Protein AF-A0A368T320-F1 (afdb_monomer_lite)

Radius of gyration: 14.28 Å; chains: 1; bounding box: 31×33×37 Å

pLDDT: mean 86.56, std 10.17, range [57.88, 97.94]

Foldseek 3Di:
DALLVVLLVVLLVVLVVCLVCVVVVCVVPVDPDDPVNVVVQLVVQLVVLVVSVVRCVVVVFWAPPDHSSLSSVLSVVLSVVSNPDPDDDSVVSSVSSVVSSVNTTDD

Sequence (107 aa):
MPAIAALRAFFTATMSQLTGNKAMVDLLAAGPPTNADLERCLSHLVRIGQEAVDRSRADRTLAPEVTAHDIAYQLLGLIRIAQLVPDGDPDAVGHQVDLALRGLAAR

Secondary structure (DSSP, 8-state):
--HHHHHHHHHHHHHHHHHHTHHHHHHHT-SPPPHHHHHHHHHHHHHHHHHHHHHHHHH--B-TT--HHHHHHHHHHHHHHHHHS-S--HHHHHHHHHHHHHTTB--

Organism: NCBI:txid1931232

Structure (mmCIF, N/CA/C/O backbone):
data_AF-A0A368T320-F1
#
_entry.id   AF-A0A368T320-F1
#
loop_
_atom_site.group_PDB
_atom_site.id
_atom_site.type_symbol
_atom_site.label_atom_id
_atom_site.label_alt_id
_atom_site.label_comp_id
_atom_site.label_asym_id
_atom_site.label_entity_id
_atom_site.label_seq_id
_atom_site.pdbx_PDB_ins_code
_atom_site.Cartn_x
_atom_site.Cartn_y
_atom_site.Cartn_z
_atom_site.occupancy
_atom_site.B_iso_or_equiv
_atom_site.auth_seq_id
_atom_site.auth_comp_id
_atom_site.auth_asym_id
_atom_site.auth_atom_id
_atom_site.pdbx_PDB_model_num
ATOM 1 N N . MET A 1 1 ? -16.191 -4.972 3.853 1.00 83.19 1 MET A N 1
ATOM 2 C CA . MET A 1 1 ? -14.880 -5.640 3.687 1.00 83.19 1 MET A CA 1
ATOM 3 C C . MET A 1 1 ? -13.929 -5.079 4.735 1.00 83.19 1 MET A C 1
ATOM 5 O O . MET A 1 1 ? -13.858 -3.857 4.789 1.00 83.19 1 MET A O 1
ATOM 9 N N . PRO A 1 2 ? -13.253 -5.912 5.549 1.00 93.19 2 PRO A N 1
ATOM 10 C CA . PRO A 1 2 ? -12.293 -5.440 6.552 1.00 93.19 2 PRO A CA 1
ATOM 11 C C . PRO A 1 2 ? -11.108 -4.669 5.952 1.00 93.19 2 PRO A C 1
ATOM 13 O O . PRO A 1 2 ? -10.754 -4.911 4.794 1.00 93.19 2 PRO A O 1
ATOM 16 N N . ALA A 1 3 ? -10.474 -3.780 6.718 1.00 94.25 3 ALA A N 1
ATOM 17 C CA . ALA A 1 3 ? -9.340 -2.965 6.282 1.00 94.25 3 ALA A CA 1
ATOM 18 C C . ALA A 1 3 ? -8.180 -3.825 5.770 1.00 94.25 3 ALA A C 1
ATOM 20 O O . ALA A 1 3 ? -7.733 -3.629 4.639 1.00 94.25 3 ALA A O 1
ATOM 21 N N . ILE A 1 4 ? -7.774 -4.849 6.527 1.00 95.06 4 ILE A N 1
ATOM 22 C CA . ILE A 1 4 ? -6.687 -5.747 6.109 1.00 95.06 4 ILE A CA 1
ATOM 23 C C . ILE A 1 4 ? -7.020 -6.528 4.824 1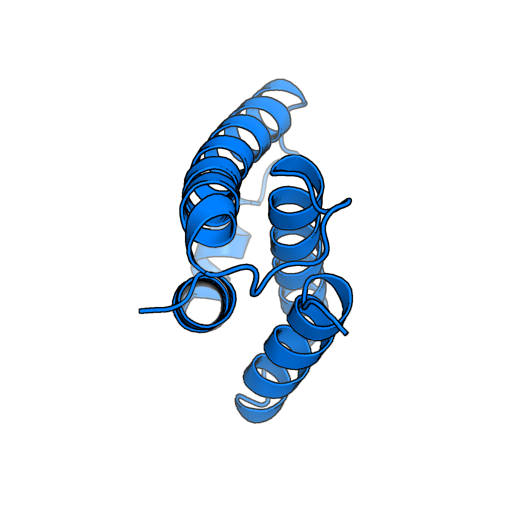.00 95.06 4 ILE A C 1
ATOM 25 O O . ILE A 1 4 ? -6.164 -6.722 3.964 1.00 95.06 4 ILE A O 1
ATOM 29 N N . ALA A 1 5 ? -8.282 -6.930 4.641 1.00 94.50 5 ALA A N 1
ATOM 30 C CA . ALA A 1 5 ? -8.726 -7.631 3.435 1.00 94.50 5 ALA A CA 1
ATOM 31 C C . ALA A 1 5 ? -8.748 -6.699 2.213 1.00 94.50 5 ALA A C 1
ATOM 33 O O . ALA A 1 5 ? -8.382 -7.107 1.112 1.00 94.50 5 ALA A O 1
ATOM 34 N N . ALA A 1 6 ? -9.133 -5.437 2.417 1.00 94.38 6 ALA A N 1
ATOM 35 C CA . ALA A 1 6 ? -9.091 -4.414 1.383 1.00 94.38 6 ALA A CA 1
ATOM 36 C C . ALA A 1 6 ? -7.656 -4.112 0.940 1.00 94.38 6 ALA A C 1
ATOM 38 O O . ALA A 1 6 ? -7.398 -4.035 -0.260 1.00 94.38 6 ALA A O 1
ATOM 39 N N . LEU A 1 7 ? -6.725 -3.999 1.895 1.00 95.56 7 LEU A N 1
ATOM 40 C CA . LEU A 1 7 ? -5.301 -3.840 1.602 1.00 95.56 7 LEU A CA 1
ATOM 41 C C . LEU A 1 7 ? -4.753 -5.042 0.836 1.00 95.56 7 LEU A C 1
ATOM 43 O O . LEU A 1 7 ? -4.055 -4.846 -0.152 1.00 95.56 7 LEU A O 1
ATOM 47 N N . ARG A 1 8 ? -5.131 -6.274 1.208 1.00 95.31 8 ARG A N 1
ATOM 48 C CA . ARG A 1 8 ? -4.758 -7.475 0.444 1.00 95.31 8 ARG A CA 1
ATOM 49 C C . ARG A 1 8 ? -5.213 -7.405 -1.003 1.00 95.31 8 ARG A C 1
ATOM 51 O O . ARG A 1 8 ? -4.398 -7.621 -1.897 1.00 95.31 8 ARG A O 1
ATOM 58 N N . ALA A 1 9 ? -6.483 -7.088 -1.237 1.00 94.56 9 ALA A N 1
ATOM 59 C CA . ALA A 1 9 ? -7.014 -6.966 -2.590 1.00 94.56 9 ALA A CA 1
ATOM 60 C C . ALA A 1 9 ? -6.282 -5.871 -3.384 1.00 94.56 9 ALA A C 1
ATOM 62 O O . ALA A 1 9 ? -5.868 -6.104 -4.518 1.00 94.56 9 ALA A O 1
ATOM 63 N N . PHE A 1 10 ? -6.065 -4.706 -2.767 1.00 94.38 10 PHE A N 1
ATOM 64 C CA . PHE A 1 10 ? -5.385 -3.578 -3.396 1.00 94.38 10 PHE A CA 1
ATOM 65 C C . PHE A 1 10 ? -3.916 -3.876 -3.725 1.00 94.38 10 PHE A C 1
ATOM 67 O O . PHE A 1 10 ? -3.487 -3.643 -4.856 1.00 94.38 10 PHE A O 1
ATOM 74 N N . PHE A 1 11 ? -3.152 -4.427 -2.777 1.00 94.31 11 PHE A N 1
ATOM 75 C CA . PHE A 1 11 ? -1.743 -4.770 -2.981 1.00 94.31 11 PHE A CA 1
ATOM 76 C C . PHE A 1 11 ? -1.614 -5.846 -4.054 1.00 94.31 11 PHE A C 1
ATOM 78 O O . PHE A 1 11 ? -0.843 -5.671 -4.988 1.00 94.31 11 PHE A O 1
ATOM 85 N N . THR A 1 12 ? -2.428 -6.903 -3.988 1.00 92.38 12 THR A N 1
ATOM 86 C CA . THR A 1 12 ? -2.416 -7.974 -4.996 1.00 92.38 12 THR A CA 1
ATOM 87 C C . THR A 1 12 ? -2.683 -7.416 -6.392 1.00 92.38 12 THR A C 1
ATOM 89 O O . THR A 1 12 ? -1.884 -7.634 -7.296 1.00 92.38 12 THR A O 1
ATOM 92 N N . ALA A 1 13 ? -3.751 -6.628 -6.563 1.00 91.62 13 ALA A N 1
ATOM 93 C CA . ALA A 1 13 ? -4.092 -6.040 -7.856 1.00 91.62 13 ALA A CA 1
ATOM 94 C C . ALA A 1 13 ? -2.995 -5.100 -8.382 1.00 91.62 13 ALA A C 1
ATOM 96 O O . ALA A 1 13 ? -2.655 -5.154 -9.564 1.00 91.62 13 ALA A O 1
ATOM 97 N N . THR A 1 14 ? -2.419 -4.272 -7.506 1.00 90.69 14 THR A N 1
ATOM 98 C CA . THR A 1 14 ? -1.319 -3.361 -7.856 1.00 90.69 14 THR A CA 1
ATOM 99 C C . THR A 1 14 ? -0.096 -4.145 -8.323 1.00 90.69 14 THR A C 1
ATOM 101 O O . THR A 1 14 ? 0.450 -3.860 -9.387 1.00 90.69 14 THR A O 1
ATOM 104 N N . MET A 1 15 ? 0.302 -5.177 -7.575 1.00 88.56 15 MET A N 1
ATOM 105 C CA . MET A 1 15 ? 1.461 -5.993 -7.921 1.00 88.56 15 MET A CA 1
ATOM 106 C C . MET A 1 15 ? 1.242 -6.773 -9.218 1.00 88.56 15 MET A C 1
ATOM 108 O O . MET A 1 15 ? 2.123 -6.753 -10.069 1.00 88.56 15 MET A O 1
ATOM 112 N N . SER A 1 16 ? 0.068 -7.381 -9.422 1.00 87.06 16 SER A N 1
ATOM 113 C CA . SER A 1 16 ? -0.265 -8.075 -10.675 1.00 87.06 16 SER A CA 1
ATOM 114 C C . SER A 1 16 ? -0.216 -7.149 -11.893 1.00 87.06 16 SER A C 1
ATOM 116 O O . SER A 1 16 ? 0.253 -7.555 -12.955 1.00 87.06 16 SER A O 1
ATOM 118 N N . GLN A 1 17 ? -0.677 -5.900 -11.760 1.00 85.75 17 GLN A N 1
ATOM 119 C CA . GLN A 1 17 ? -0.592 -4.925 -12.849 1.00 85.75 17 GLN A CA 1
ATOM 120 C C . GLN A 1 17 ? 0.852 -4.508 -13.128 1.00 85.75 17 GLN A C 1
ATOM 122 O O . GLN A 1 17 ? 1.235 -4.405 -14.292 1.00 85.75 17 GLN A O 1
ATOM 127 N N . LEU A 1 18 ? 1.657 -4.280 -12.089 1.00 83.56 18 LEU A N 1
ATOM 128 C CA . LEU A 1 18 ? 3.049 -3.863 -12.247 1.00 83.56 18 LEU A CA 1
ATOM 129 C C . LEU A 1 18 ? 3.921 -4.968 -12.843 1.00 83.56 18 LEU A C 1
ATOM 131 O O . LEU A 1 18 ? 4.704 -4.687 -13.744 1.00 83.56 18 LEU A O 1
ATOM 135 N N . THR A 1 19 ? 3.768 -6.218 -12.397 1.00 81.56 19 THR A N 1
ATOM 136 C CA . THR A 1 19 ? 4.514 -7.352 -12.961 1.00 81.56 19 THR A CA 1
ATOM 137 C C . THR A 1 19 ? 4.074 -7.654 -14.390 1.00 81.56 19 THR A C 1
ATOM 139 O O . THR A 1 19 ? 4.923 -7.824 -15.261 1.00 81.56 19 THR A O 1
ATOM 142 N N . GLY A 1 20 ? 2.766 -7.618 -14.673 1.00 82.12 20 GLY A N 1
ATOM 143 C CA . GLY A 1 20 ? 2.235 -7.801 -16.028 1.00 82.12 20 GLY A CA 1
ATOM 144 C C . GLY A 1 20 ? 2.648 -6.707 -17.020 1.00 82.12 20 GLY A C 1
ATOM 145 O O . GLY A 1 20 ? 2.638 -6.940 -18.224 1.00 82.12 20 GLY A O 1
ATOM 146 N N . ASN A 1 21 ? 3.044 -5.528 -16.528 1.00 81.56 21 ASN A N 1
ATOM 147 C CA . ASN A 1 21 ? 3.467 -4.383 -17.338 1.00 81.56 21 ASN A CA 1
ATOM 148 C C . ASN A 1 21 ? 4.923 -3.964 -17.074 1.00 81.56 21 ASN A C 1
ATOM 150 O O . ASN A 1 21 ? 5.287 -2.821 -17.357 1.00 81.56 21 ASN A O 1
ATOM 154 N N . LYS A 1 22 ? 5.762 -4.867 -16.548 1.00 77.62 22 LYS A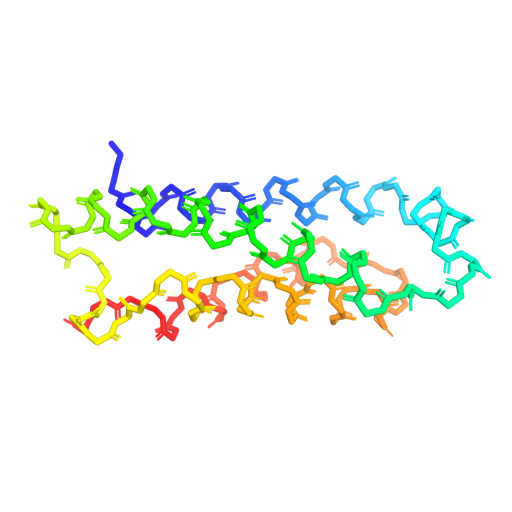 N 1
ATOM 155 C CA . LYS A 1 22 ? 7.127 -4.559 -16.084 1.00 77.62 22 LYS A CA 1
ATOM 156 C C . LYS A 1 22 ? 7.946 -3.789 -17.123 1.00 77.62 22 LYS A C 1
ATOM 158 O O . LYS A 1 22 ? 8.454 -2.720 -16.816 1.00 77.62 22 LYS A O 1
ATOM 163 N N . ALA A 1 23 ? 7.964 -4.253 -18.374 1.00 76.00 23 ALA A N 1
ATOM 164 C CA . ALA A 1 23 ? 8.695 -3.595 -19.460 1.00 76.00 23 ALA A CA 1
ATOM 165 C C . ALA A 1 23 ? 8.241 -2.143 -19.721 1.00 76.00 23 ALA A C 1
ATOM 167 O O . ALA A 1 23 ? 9.060 -1.271 -20.005 1.00 76.00 23 ALA A O 1
ATOM 168 N N . MET A 1 24 ? 6.939 -1.861 -19.605 1.00 76.06 24 MET A N 1
ATOM 169 C CA . MET A 1 24 ? 6.399 -0.507 -19.757 1.00 76.06 24 MET A CA 1
ATOM 170 C C . MET A 1 24 ? 6.745 0.368 -18.548 1.00 76.06 24 MET A C 1
ATOM 172 O O . MET A 1 24 ? 7.095 1.533 -18.719 1.00 76.06 24 MET A O 1
ATOM 176 N N . VAL A 1 25 ? 6.683 -0.187 -17.335 1.00 76.75 25 VAL A N 1
ATOM 177 C CA . VAL A 1 25 ? 7.085 0.513 -16.105 1.00 76.75 25 VAL A CA 1
ATOM 178 C C . VAL A 1 25 ? 8.573 0.857 -16.141 1.00 76.75 25 VAL A C 1
ATOM 180 O O . VAL A 1 25 ? 8.929 1.991 -15.838 1.00 76.75 25 VAL A O 1
ATOM 183 N N . ASP A 1 26 ? 9.425 -0.074 -16.567 1.00 75.69 26 ASP A N 1
ATOM 184 C CA . ASP A 1 26 ? 10.870 0.138 -16.686 1.00 75.69 26 ASP A CA 1
ATOM 185 C C . ASP A 1 26 ? 11.193 1.228 -17.722 1.00 75.69 26 ASP A C 1
ATOM 187 O O . ASP A 1 26 ? 12.053 2.075 -17.483 1.00 75.69 26 ASP A O 1
ATOM 191 N N . LEU A 1 27 ? 10.452 1.277 -18.838 1.00 69.62 27 LEU A N 1
ATOM 192 C CA . LEU A 1 27 ? 10.579 2.333 -19.847 1.00 69.62 27 LEU A CA 1
ATOM 193 C C . LEU A 1 27 ? 10.143 3.708 -19.317 1.00 69.62 27 LEU A C 1
ATOM 195 O O . LEU A 1 27 ? 10.807 4.709 -19.583 1.00 69.62 27 LEU A O 1
ATOM 199 N N . LEU A 1 28 ? 9.054 3.770 -18.546 1.00 67.31 28 LEU A N 1
ATOM 200 C CA . LEU A 1 28 ? 8.582 5.010 -17.915 1.00 67.31 28 LEU A CA 1
ATOM 201 C C . LEU A 1 28 ? 9.491 5.468 -16.762 1.00 67.31 28 LEU A C 1
ATOM 203 O O . LEU A 1 28 ? 9.573 6.662 -16.484 1.00 67.31 28 LEU A O 1
ATOM 207 N N . ALA A 1 29 ? 10.190 4.535 -16.114 1.00 71.62 29 ALA A N 1
ATOM 208 C CA . ALA A 1 29 ? 11.133 4.784 -15.027 1.00 71.62 29 ALA A CA 1
ATOM 209 C C . ALA A 1 29 ? 12.589 4.962 -15.504 1.00 71.62 29 ALA A C 1
ATOM 211 O O . ALA A 1 29 ? 13.499 5.017 -14.679 1.00 71.62 29 ALA A O 1
ATOM 212 N N . ALA A 1 30 ? 12.827 5.072 -16.818 1.00 65.81 30 ALA A N 1
ATOM 213 C CA . ALA A 1 30 ? 14.170 5.160 -17.402 1.00 65.81 30 ALA A CA 1
ATOM 214 C C . ALA A 1 30 ? 14.938 6.457 -17.057 1.00 65.81 30 ALA A C 1
ATOM 216 O O . ALA A 1 30 ? 16.118 6.581 -17.385 1.00 65.81 30 ALA A O 1
ATOM 217 N N . GLY A 1 31 ? 14.299 7.423 -16.390 1.00 68.31 31 GLY A N 1
ATOM 218 C CA . GLY A 1 31 ? 14.940 8.615 -15.834 1.00 68.31 31 GLY A CA 1
ATOM 219 C C . GLY A 1 31 ? 15.007 8.569 -14.303 1.00 68.31 31 GLY A C 1
ATOM 220 O O . GLY A 1 31 ? 14.136 7.968 -13.672 1.00 68.31 31 GLY A O 1
ATOM 221 N N . PRO A 1 32 ? 16.005 9.217 -13.671 1.00 64.75 32 PRO A N 1
ATOM 222 C CA . PRO A 1 32 ? 16.038 9.326 -12.219 1.00 64.75 32 PRO A CA 1
ATOM 223 C C . PRO A 1 32 ? 14.797 10.105 -11.747 1.00 64.75 32 PRO A C 1
ATOM 225 O O . PRO A 1 32 ? 14.589 11.231 -12.208 1.00 64.75 32 PRO A O 1
ATOM 228 N N . PRO A 1 33 ? 13.963 9.543 -10.852 1.00 71.69 33 PRO A N 1
ATOM 229 C CA . PRO A 1 33 ? 12.842 10.288 -10.298 1.00 71.69 33 PRO A CA 1
ATOM 230 C C . PRO A 1 33 ? 13.371 11.514 -9.557 1.00 71.69 33 PRO A C 1
ATOM 232 O O . PRO A 1 33 ? 14.394 11.445 -8.868 1.00 71.69 33 PRO A O 1
ATOM 235 N N . THR A 1 34 ? 12.676 12.644 -9.674 1.00 81.19 34 THR A N 1
ATOM 236 C CA . THR A 1 34 ? 12.983 13.788 -8.814 1.00 81.19 34 THR A CA 1
ATOM 237 C C . THR A 1 34 ? 12.443 13.524 -7.408 1.00 81.19 34 THR A C 1
ATOM 239 O O . THR A 1 34 ? 11.468 12.787 -7.232 1.00 81.19 34 THR A O 1
ATOM 242 N N . ASN A 1 35 ? 13.025 14.166 -6.392 1.00 83.19 35 ASN A N 1
ATOM 243 C CA . ASN A 1 35 ? 12.474 14.100 -5.033 1.00 83.19 35 ASN A CA 1
ATOM 244 C C . ASN A 1 35 ? 11.002 14.550 -4.998 1.00 83.19 35 ASN A C 1
ATOM 246 O O . ASN A 1 35 ? 10.202 13.957 -4.284 1.00 83.19 35 ASN A O 1
ATOM 250 N N . ALA A 1 36 ? 10.619 15.519 -5.836 1.00 85.88 36 ALA A N 1
ATOM 251 C CA . ALA A 1 36 ? 9.238 15.983 -5.948 1.00 85.88 36 ALA A CA 1
ATOM 252 C C . ALA A 1 36 ? 8.286 14.913 -6.519 1.00 85.88 36 ALA A C 1
ATOM 254 O O . ALA A 1 36 ? 7.125 14.837 -6.113 1.00 85.88 36 ALA A O 1
ATOM 255 N N . ASP A 1 37 ? 8.751 14.070 -7.445 1.00 85.06 37 ASP A N 1
ATOM 256 C CA . ASP A 1 37 ? 7.941 12.970 -7.979 1.00 85.06 37 ASP A CA 1
ATOM 257 C C . ASP A 1 37 ? 7.755 11.861 -6.942 1.00 85.06 37 ASP A C 1
ATOM 259 O O . ASP A 1 37 ? 6.648 11.335 -6.794 1.00 85.06 37 ASP A O 1
ATOM 263 N N . LEU A 1 38 ? 8.805 11.562 -6.169 1.00 83.75 38 LEU A N 1
ATOM 264 C CA . LEU A 1 38 ? 8.718 10.638 -5.041 1.00 83.75 38 LEU A CA 1
ATOM 265 C C . LEU A 1 38 ? 7.746 11.154 -3.974 1.00 83.75 38 LEU A C 1
ATOM 267 O O . LEU A 1 38 ? 6.871 10.408 -3.54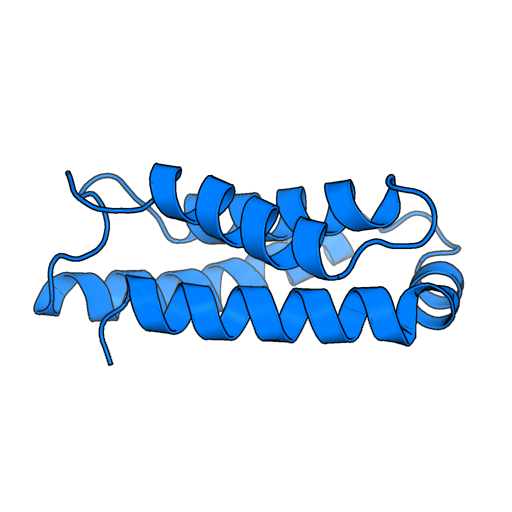3 1.00 83.75 38 LEU A O 1
ATOM 271 N N . GLU A 1 39 ? 7.847 12.424 -3.583 1.00 89.69 39 GLU A N 1
ATOM 272 C CA . GLU A 1 39 ? 6.939 13.049 -2.613 1.00 89.69 39 GLU A CA 1
ATOM 273 C C . GLU A 1 39 ? 5.484 13.026 -3.090 1.00 89.69 39 GLU A C 1
ATOM 275 O O . GLU A 1 39 ? 4.578 12.731 -2.305 1.00 89.69 39 GLU A O 1
ATOM 280 N N . ARG A 1 40 ? 5.240 13.275 -4.382 1.00 90.25 40 ARG A N 1
ATOM 281 C CA . ARG A 1 40 ? 3.894 13.206 -4.969 1.00 90.25 40 ARG A CA 1
ATOM 282 C C . ARG A 1 40 ? 3.346 11.779 -4.947 1.00 90.25 40 ARG A C 1
ATOM 284 O O . ARG A 1 40 ? 2.183 11.581 -4.594 1.00 90.25 40 ARG A O 1
ATOM 291 N N . CYS A 1 41 ? 4.177 10.795 -5.290 1.00 89.25 41 CYS A N 1
ATOM 292 C CA . CYS A 1 41 ? 3.824 9.378 -5.224 1.00 89.25 41 CYS A CA 1
ATOM 293 C C . CYS A 1 41 ? 3.501 8.957 -3.784 1.00 89.25 41 CYS A C 1
ATOM 295 O O . CYS A 1 41 ? 2.417 8.440 -3.518 1.00 89.25 41 CYS A O 1
ATOM 297 N N . LEU A 1 42 ? 4.389 9.266 -2.836 1.00 92.50 42 LEU A N 1
ATOM 298 C CA . LEU A 1 42 ? 4.189 8.977 -1.418 1.00 92.50 42 LEU A CA 1
ATOM 299 C C . LEU A 1 42 ? 2.924 9.642 -0.881 1.00 92.50 42 LEU A C 1
ATOM 301 O O . LEU A 1 42 ? 2.121 8.971 -0.244 1.00 92.50 42 LEU A O 1
ATOM 305 N N . SER A 1 43 ? 2.683 10.914 -1.201 1.00 94.94 43 SER A N 1
ATOM 306 C CA . SER A 1 43 ? 1.460 11.619 -0.797 1.00 94.94 43 SER A CA 1
ATOM 307 C C . SER A 1 43 ? 0.197 10.910 -1.297 1.00 94.94 43 SER A C 1
ATOM 309 O O . SER A 1 43 ? -0.786 10.780 -0.563 1.00 94.94 43 SER A O 1
ATOM 311 N N . HIS A 1 44 ? 0.220 10.403 -2.534 1.00 93.44 44 HIS A N 1
ATOM 312 C CA . HIS A 1 44 ? -0.892 9.629 -3.081 1.00 93.44 44 HIS A CA 1
ATOM 313 C C . HIS A 1 44 ? -1.093 8.299 -2.340 1.00 93.44 44 HIS A C 1
ATOM 315 O O . HIS A 1 44 ? -2.225 7.959 -1.989 1.00 93.44 44 HIS A O 1
ATOM 321 N N . LEU A 1 45 ? -0.010 7.568 -2.066 1.00 93.56 45 LEU A N 1
ATOM 322 C CA . LEU A 1 45 ? -0.057 6.300 -1.336 1.00 93.56 45 LEU A CA 1
ATOM 323 C C . LEU A 1 45 ? -0.501 6.484 0.121 1.00 93.56 45 LEU A C 1
ATOM 325 O O . LEU A 1 45 ? -1.299 5.692 0.617 1.00 93.56 45 LEU A O 1
ATOM 329 N N . VAL A 1 46 ? -0.060 7.553 0.787 1.00 97.38 46 VAL A N 1
ATOM 330 C CA . VAL A 1 46 ? -0.491 7.914 2.146 1.00 97.38 46 VAL A CA 1
ATOM 331 C C . VAL A 1 46 ? -1.989 8.190 2.173 1.00 97.38 46 VAL A C 1
ATOM 333 O O . VAL A 1 46 ? -2.675 7.717 3.074 1.00 97.38 46 VAL A O 1
ATOM 336 N N . ARG A 1 47 ? -2.541 8.880 1.169 1.00 96.44 47 ARG A N 1
ATOM 337 C CA . ARG A 1 47 ? -3.994 9.088 1.077 1.00 96.44 47 ARG A CA 1
ATOM 338 C C . ARG A 1 47 ? -4.757 7.759 1.013 1.00 96.44 47 ARG A C 1
ATOM 340 O O . ARG A 1 47 ? -5.759 7.610 1.701 1.00 96.44 47 ARG A O 1
ATOM 347 N N . ILE A 1 48 ? -4.268 6.787 0.241 1.00 92.12 48 ILE A N 1
ATOM 348 C CA . ILE A 1 48 ? -4.859 5.439 0.182 1.00 92.12 48 ILE A CA 1
ATOM 349 C C . ILE A 1 48 ? -4.715 4.720 1.533 1.00 92.12 48 ILE A C 1
ATOM 351 O O . ILE A 1 48 ? -5.670 4.122 2.026 1.00 92.12 48 ILE A O 1
ATOM 355 N N . GLY A 1 49 ? -3.542 4.809 2.166 1.00 95.81 49 GLY A N 1
ATOM 356 C CA . GLY A 1 49 ? -3.305 4.264 3.503 1.00 95.81 49 GLY A CA 1
ATOM 357 C C . GLY A 1 49 ? -4.250 4.853 4.552 1.00 95.81 49 GLY A C 1
ATOM 358 O O . GLY A 1 49 ? -4.744 4.125 5.411 1.00 95.81 49 GLY A O 1
ATOM 359 N N . GLN A 1 50 ? -4.577 6.143 4.446 1.00 97.94 50 GLN A N 1
ATOM 360 C CA . GLN A 1 50 ? -5.510 6.812 5.350 1.00 97.94 50 GLN A CA 1
ATOM 361 C C . GLN A 1 50 ? -6.914 6.206 5.269 1.00 97.94 50 GLN A C 1
ATOM 363 O O . GLN A 1 50 ? -7.522 5.959 6.307 1.00 97.94 50 GLN A O 1
ATOM 368 N N . GLU A 1 51 ? -7.397 5.870 4.068 1.00 96.06 51 GLU A N 1
ATOM 369 C CA . GLU A 1 51 ? -8.690 5.193 3.894 1.00 96.06 51 GLU A CA 1
ATOM 370 C C . GLU A 1 51 ? -8.720 3.825 4.605 1.00 96.06 51 GLU A C 1
ATOM 372 O O . GLU A 1 51 ? -9.741 3.432 5.180 1.00 96.06 51 GLU A O 1
ATOM 377 N N . ALA A 1 52 ? -7.597 3.099 4.605 1.00 95.81 52 ALA A N 1
ATOM 378 C CA . ALA A 1 52 ? -7.469 1.827 5.312 1.00 95.81 52 ALA A CA 1
ATOM 379 C C . ALA A 1 52 ? -7.408 2.008 6.838 1.00 95.81 52 ALA A C 1
ATOM 381 O O . ALA A 1 52 ? -8.088 1.276 7.559 1.00 95.81 52 ALA A O 1
ATOM 382 N N . VAL A 1 53 ? -6.661 3.002 7.331 1.00 97.38 53 VAL A N 1
ATOM 383 C CA . VAL A 1 53 ? -6.615 3.356 8.761 1.00 97.38 53 VAL A CA 1
ATOM 384 C C . VAL A 1 53 ? -7.998 3.765 9.262 1.00 97.38 53 VAL A C 1
ATOM 386 O O . VAL A 1 53 ? -8.457 3.256 10.284 1.00 97.38 53 VAL A O 1
ATOM 389 N N . ASP A 1 54 ? -8.702 4.628 8.528 1.00 96.62 54 ASP A N 1
ATOM 390 C CA . ASP A 1 54 ? -10.042 5.090 8.893 1.00 96.62 54 ASP A CA 1
ATOM 391 C C . ASP A 1 54 ? -11.035 3.928 8.966 1.00 96.62 54 ASP A C 1
ATOM 393 O O . ASP A 1 54 ? -11.819 3.837 9.913 1.00 96.62 54 ASP A O 1
ATOM 397 N N . ARG A 1 55 ? -10.957 2.983 8.023 1.00 95.69 55 ARG A N 1
ATOM 398 C CA . ARG A 1 55 ? -11.750 1.749 8.068 1.00 95.69 55 ARG A CA 1
ATOM 399 C C . ARG A 1 55 ? -11.385 0.873 9.267 1.00 95.69 55 ARG A C 1
ATOM 401 O O . ARG A 1 55 ? -12.278 0.358 9.941 1.00 95.69 55 ARG A O 1
ATOM 408 N N . SER A 1 56 ? -10.096 0.755 9.574 1.00 96.75 56 SER A N 1
ATOM 409 C CA . SER A 1 56 ? -9.615 -0.033 10.710 1.00 96.75 56 SER A CA 1
ATOM 410 C C . SER A 1 56 ? -10.029 0.538 12.063 1.00 96.75 56 SER A C 1
ATOM 412 O O . SER A 1 56 ? -10.114 -0.204 13.037 1.00 96.75 56 SER A O 1
ATOM 414 N N . ARG A 1 57 ? -10.362 1.829 12.160 1.00 94.75 57 ARG A N 1
ATOM 415 C CA . ARG A 1 57 ? -10.964 2.372 13.390 1.00 94.75 57 ARG A CA 1
ATOM 416 C C . ARG A 1 57 ? -12.299 1.701 13.720 1.00 94.75 57 ARG A C 1
ATOM 418 O O . ARG A 1 57 ? -12.636 1.583 14.896 1.00 94.75 57 ARG A O 1
ATOM 425 N N . ALA A 1 58 ? -13.038 1.250 12.703 1.00 94.50 58 ALA A N 1
ATOM 426 C CA . ALA A 1 58 ? -14.300 0.543 12.880 1.00 94.50 58 ALA A CA 1
ATOM 427 C C . ALA A 1 58 ? -14.106 -0.966 13.098 1.00 94.50 58 ALA A C 1
ATOM 429 O O . ALA A 1 58 ? -14.751 -1.534 13.975 1.00 94.50 58 ALA A O 1
ATOM 430 N N . ASP A 1 59 ? -13.229 -1.615 12.323 1.00 96.25 59 ASP A N 1
ATOM 431 C CA . ASP A 1 59 ? -13.096 -3.084 12.329 1.00 96.25 59 ASP A CA 1
ATOM 432 C C . ASP A 1 59 ? -11.907 -3.644 13.128 1.00 96.25 59 ASP A C 1
ATOM 434 O O . ASP A 1 59 ? -11.858 -4.847 13.375 1.00 96.25 59 ASP A O 1
ATOM 438 N N . ARG A 1 60 ? -10.983 -2.779 13.562 1.00 96.25 60 ARG A N 1
ATOM 439 C CA . ARG A 1 60 ? -9.794 -3.095 14.371 1.00 96.25 60 ARG A CA 1
ATOM 440 C C . ARG A 1 60 ? -8.903 -4.190 13.778 1.00 96.25 60 ARG A C 1
ATOM 442 O O . ARG A 1 60 ? -8.270 -4.932 14.522 1.00 96.25 60 ARG A O 1
ATOM 449 N N . THR A 1 61 ? -8.855 -4.306 12.451 1.00 96.69 61 THR A N 1
ATOM 450 C CA . THR A 1 61 ? -8.049 -5.345 11.789 1.00 96.69 61 THR A CA 1
ATOM 451 C C . THR A 1 61 ? -6.585 -4.970 11.565 1.00 96.69 61 THR A C 1
ATOM 453 O O . THR A 1 61 ? -5.769 -5.864 11.342 1.00 96.69 61 THR A O 1
ATOM 456 N N . LEU A 1 62 ? -6.229 -3.685 11.646 1.00 96.75 62 LEU A N 1
ATOM 457 C CA . LEU A 1 62 ? -4.839 -3.219 11.680 1.00 96.75 62 LEU A CA 1
ATOM 458 C C . LEU A 1 62 ? -4.353 -3.049 13.122 1.00 96.75 62 LEU A C 1
ATOM 460 O O . LEU A 1 62 ? -5.146 -2.725 14.012 1.00 96.75 62 LEU A O 1
ATOM 464 N N . ALA A 1 63 ? -3.049 -3.231 13.341 1.00 96.25 63 ALA A N 1
ATOM 465 C CA . ALA A 1 63 ? -2.427 -2.942 14.627 1.00 96.25 63 ALA A CA 1
ATOM 466 C C . ALA A 1 63 ? -2.594 -1.446 14.980 1.00 96.25 63 ALA A C 1
ATOM 468 O O . ALA A 1 63 ? -2.575 -0.596 14.085 1.00 96.25 63 ALA A O 1
ATOM 469 N N . PRO A 1 64 ? -2.806 -1.101 16.262 1.00 93.81 64 PRO A N 1
ATOM 470 C CA . PRO A 1 64 ? -3.195 0.251 16.672 1.00 93.81 64 PRO A CA 1
ATOM 471 C C . PRO A 1 64 ? -2.143 1.328 16.372 1.00 93.81 64 PRO A C 1
ATOM 473 O O . PRO A 1 64 ? -2.493 2.499 16.241 1.00 93.81 64 PRO A O 1
ATOM 476 N N . GLU A 1 65 ? -0.873 0.946 16.266 1.00 94.38 65 GLU A N 1
ATOM 477 C CA . GLU A 1 65 ? 0.253 1.816 15.930 1.00 94.38 65 GLU A CA 1
ATOM 478 C C . GLU A 1 65 ? 0.423 2.062 14.424 1.00 94.38 65 GLU A C 1
ATOM 480 O O . GLU A 1 65 ? 1.180 2.953 14.045 1.00 94.38 65 GLU A O 1
ATOM 485 N N . VAL A 1 66 ? -0.271 1.305 13.566 1.00 96.38 66 VAL A N 1
ATOM 486 C CA . VAL A 1 66 ? -0.122 1.411 12.109 1.00 96.38 66 VAL A CA 1
ATOM 487 C C . VAL A 1 66 ? -0.648 2.749 11.614 1.00 96.38 66 VAL A C 1
ATOM 489 O O . VAL A 1 66 ? -1.818 3.102 11.790 1.00 96.38 66 VAL A O 1
ATOM 492 N N . THR A 1 67 ? 0.217 3.473 10.913 1.00 97.44 67 THR A N 1
ATOM 493 C CA . THR A 1 67 ? -0.105 4.740 10.266 1.00 97.44 67 THR A CA 1
ATOM 494 C C . THR A 1 67 ? -0.295 4.571 8.760 1.00 97.44 67 THR A C 1
ATOM 496 O O . THR A 1 67 ? 0.116 3.590 8.138 1.00 97.44 67 THR A O 1
ATOM 499 N N . ALA A 1 68 ? -0.885 5.587 8.129 1.00 97.69 68 ALA A N 1
ATOM 500 C CA . ALA A 1 68 ? -1.003 5.645 6.677 1.00 97.69 68 ALA A CA 1
ATOM 501 C C . ALA A 1 68 ? 0.366 5.662 5.964 1.00 97.69 68 ALA A C 1
ATOM 503 O O . ALA A 1 68 ? 0.478 5.167 4.842 1.00 97.69 68 ALA A O 1
ATOM 504 N N . HIS A 1 69 ? 1.406 6.197 6.617 1.00 96.69 69 HIS A N 1
ATOM 505 C CA . HIS A 1 69 ? 2.771 6.189 6.090 1.00 96.69 69 HIS A CA 1
ATOM 506 C C . HIS A 1 69 ? 3.362 4.783 6.089 1.00 96.69 69 HIS A C 1
ATOM 508 O O . HIS A 1 69 ? 3.971 4.398 5.095 1.00 96.69 69 HIS A O 1
ATOM 514 N N . ASP A 1 70 ? 3.129 3.997 7.141 1.00 96.00 70 ASP A N 1
ATOM 515 C CA . ASP A 1 70 ? 3.614 2.614 7.212 1.00 96.00 70 ASP A CA 1
ATOM 516 C C . ASP A 1 70 ? 3.037 1.781 6.065 1.00 96.00 70 ASP A C 1
ATOM 518 O O . ASP A 1 70 ? 3.768 1.089 5.360 1.00 96.00 70 ASP A O 1
ATOM 522 N N . ILE A 1 71 ? 1.737 1.934 5.795 1.00 96.69 71 ILE A N 1
ATOM 523 C CA . ILE A 1 71 ? 1.057 1.271 4.672 1.00 96.69 71 ILE A CA 1
ATOM 524 C C . ILE A 1 71 ? 1.657 1.709 3.325 1.00 96.69 71 ILE A C 1
ATOM 526 O O . ILE A 1 71 ? 1.908 0.870 2.456 1.00 96.69 71 ILE A O 1
ATOM 530 N N . ALA A 1 72 ? 1.895 3.013 3.144 1.00 95.38 72 ALA A N 1
ATOM 531 C CA . ALA A 1 72 ? 2.466 3.563 1.917 1.00 95.38 72 ALA A CA 1
ATOM 532 C C . ALA A 1 72 ? 3.889 3.044 1.657 1.00 95.38 72 ALA A C 1
ATOM 534 O O . ALA A 1 72 ? 4.189 2.585 0.551 1.00 95.38 72 ALA A O 1
ATOM 535 N N . TYR A 1 73 ? 4.750 3.066 2.677 1.00 92.69 73 TYR A N 1
ATOM 536 C CA . TYR A 1 73 ? 6.114 2.548 2.581 1.00 92.69 73 TYR A CA 1
ATOM 537 C C . TYR A 1 73 ? 6.142 1.037 2.372 1.00 92.69 73 TYR A C 1
ATOM 539 O O . TYR A 1 73 ? 6.971 0.554 1.600 1.00 92.69 73 TYR A O 1
ATOM 547 N N . GLN A 1 74 ? 5.214 0.296 2.980 1.00 92.94 74 GLN A N 1
ATOM 548 C CA . GLN A 1 74 ? 5.114 -1.144 2.778 1.00 92.94 74 GLN A CA 1
ATOM 549 C C . GLN A 1 74 ? 4.815 -1.486 1.312 1.00 92.94 74 GLN A C 1
ATOM 551 O O . GLN A 1 74 ? 5.464 -2.363 0.737 1.00 92.94 74 GLN A O 1
ATOM 556 N N . LEU A 1 75 ? 3.879 -0.769 0.679 1.00 92.31 75 LEU A N 1
ATOM 557 C CA . LEU A 1 75 ? 3.588 -0.953 -0.744 1.00 92.31 75 LEU A CA 1
ATOM 558 C C . LEU A 1 75 ? 4.771 -0.537 -1.624 1.00 92.31 75 LEU A C 1
ATOM 560 O O . LEU A 1 75 ? 5.143 -1.278 -2.530 1.00 92.31 75 LEU A O 1
ATOM 564 N N . LEU A 1 76 ? 5.399 0.608 -1.348 1.00 88.94 76 LEU A N 1
ATOM 565 C CA . LEU A 1 76 ? 6.571 1.054 -2.105 1.00 88.94 76 LEU A CA 1
ATOM 566 C C . LEU A 1 76 ? 7.720 0.033 -2.029 1.00 88.94 76 LEU A C 1
ATOM 568 O O . LEU A 1 76 ? 8.354 -0.267 -3.043 1.00 88.94 76 LEU A O 1
ATOM 572 N N . GLY A 1 77 ? 7.953 -0.543 -0.848 1.00 87.44 77 GLY A N 1
ATOM 573 C CA . GLY A 1 77 ? 8.926 -1.612 -0.638 1.00 87.44 77 GLY A CA 1
ATOM 574 C C . GLY A 1 77 ? 8.606 -2.863 -1.458 1.00 87.44 77 GLY A C 1
ATOM 575 O O . GLY A 1 77 ? 9.491 -3.392 -2.128 1.00 87.44 77 GLY A O 1
ATOM 576 N N . LEU A 1 78 ? 7.342 -3.299 -1.475 1.00 87.81 78 LEU A N 1
ATOM 577 C CA . LEU A 1 78 ? 6.896 -4.431 -2.298 1.00 87.81 78 LEU A CA 1
ATOM 578 C C . LEU A 1 78 ? 7.126 -4.195 -3.792 1.00 87.81 78 LEU A C 1
ATOM 580 O O . LEU A 1 78 ? 7.676 -5.062 -4.472 1.00 87.81 78 LEU A O 1
ATOM 584 N N . ILE A 1 79 ? 6.757 -3.014 -4.293 1.00 85.12 79 ILE A N 1
ATOM 585 C CA . ILE A 1 79 ? 6.987 -2.620 -5.689 1.00 85.12 79 ILE A CA 1
ATOM 586 C C . ILE A 1 79 ? 8.477 -2.712 -6.014 1.00 85.12 79 ILE A C 1
ATOM 588 O O . ILE A 1 79 ? 8.861 -3.288 -7.034 1.00 85.12 79 ILE A O 1
ATOM 592 N N . ARG A 1 80 ? 9.330 -2.193 -5.122 1.00 81.62 80 ARG A N 1
ATOM 593 C CA . ARG A 1 80 ? 10.778 -2.228 -5.317 1.00 81.62 80 ARG A CA 1
ATOM 594 C C . ARG A 1 80 ? 11.325 -3.653 -5.338 1.00 81.62 80 ARG A C 1
ATOM 596 O O . ARG A 1 80 ? 12.170 -3.950 -6.177 1.00 81.62 80 ARG A O 1
ATOM 603 N N . ILE A 1 81 ? 10.845 -4.531 -4.460 1.00 80.62 81 ILE A N 1
ATOM 604 C CA . ILE A 1 81 ? 11.237 -5.946 -4.447 1.00 80.62 81 ILE A CA 1
ATOM 605 C C . ILE A 1 81 ? 10.866 -6.605 -5.779 1.00 80.62 81 ILE A C 1
ATOM 607 O O . ILE A 1 81 ? 11.732 -7.200 -6.414 1.00 80.62 81 ILE A O 1
ATOM 611 N N . ALA A 1 82 ? 9.633 -6.440 -6.261 1.00 78.75 82 ALA A N 1
ATOM 612 C CA . ALA A 1 82 ? 9.206 -7.041 -7.528 1.00 78.75 82 ALA A CA 1
ATOM 613 C C . ALA A 1 82 ? 9.960 -6.502 -8.756 1.00 78.75 82 ALA A C 1
ATOM 615 O O . ALA A 1 82 ? 10.141 -7.216 -9.740 1.00 78.75 82 ALA A O 1
ATOM 616 N N . GLN A 1 83 ? 10.443 -5.258 -8.715 1.00 76.00 83 GLN A N 1
ATOM 617 C CA . GLN A 1 83 ? 11.322 -4.734 -9.763 1.00 76.00 83 GLN A CA 1
ATOM 618 C C . GLN A 1 83 ? 12.692 -5.428 -9.790 1.00 76.00 83 GLN A C 1
ATOM 620 O O . GLN A 1 83 ? 13.259 -5.590 -10.870 1.00 76.00 83 GLN A O 1
ATOM 625 N N . LEU A 1 84 ? 13.212 -5.835 -8.629 1.00 76.56 84 LEU A N 1
ATOM 626 C CA . LEU A 1 84 ? 14.543 -6.432 -8.476 1.00 76.56 84 LEU A CA 1
ATOM 627 C C . LEU A 1 84 ? 14.571 -7.952 -8.689 1.00 76.56 84 LEU A C 1
ATOM 629 O O . LEU A 1 84 ? 15.644 -8.508 -8.915 1.00 76.56 84 LEU A O 1
ATOM 633 N N . VAL A 1 85 ? 13.423 -8.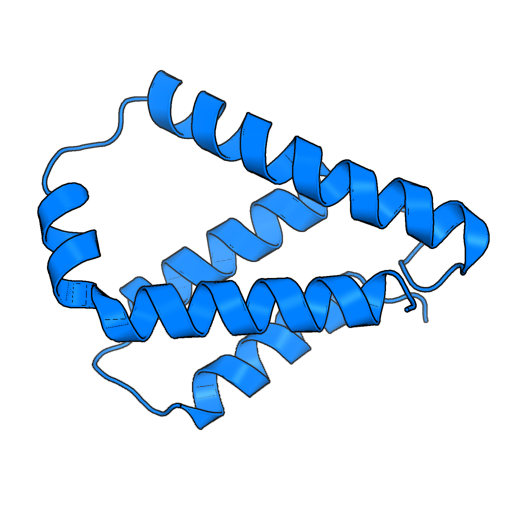626 -8.612 1.00 71.06 85 VAL A N 1
ATOM 634 C CA . VAL A 1 85 ? 13.319 -10.067 -8.870 1.00 71.06 85 VAL A CA 1
ATOM 635 C C . VAL A 1 85 ? 13.213 -10.304 -10.392 1.00 71.06 85 VAL A C 1
ATOM 637 O O . VAL A 1 85 ? 12.366 -9.674 -11.032 1.00 71.06 85 VAL A O 1
ATOM 640 N N . PRO A 1 86 ? 14.060 -11.164 -10.996 1.00 62.81 86 PRO A N 1
ATOM 641 C CA . PRO A 1 86 ? 13.926 -11.573 -12.400 1.00 62.81 86 PRO A CA 1
ATOM 642 C C . PRO A 1 86 ? 12.577 -12.270 -12.649 1.00 62.81 86 PRO A C 1
ATOM 644 O O . PRO A 1 86 ? 12.089 -12.958 -11.755 1.00 62.81 86 PRO A O 1
ATOM 647 N N . ASP A 1 87 ? 11.989 -12.109 -13.841 1.00 63.22 87 ASP A N 1
ATOM 648 C CA . ASP A 1 87 ? 10.702 -12.717 -14.232 1.00 63.22 87 ASP A CA 1
ATOM 649 C C . ASP A 1 87 ? 10.628 -14.204 -13.815 1.00 63.22 87 ASP A C 1
ATOM 651 O O . ASP A 1 87 ? 11.505 -14.986 -14.168 1.00 63.22 87 ASP A O 1
ATOM 655 N N . GLY A 1 88 ? 9.643 -14.729 -13.091 1.00 57.88 88 GLY A N 1
ATOM 656 C CA . GLY A 1 88 ? 8.459 -14.182 -12.448 1.00 57.88 88 GLY A CA 1
ATOM 657 C C 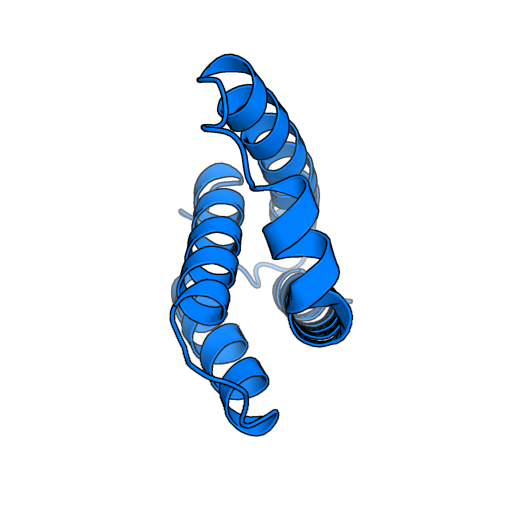. GLY A 1 88 ? 7.623 -15.389 -12.017 1.00 57.88 88 GLY A C 1
ATOM 658 O O . GLY A 1 88 ? 6.980 -16.008 -12.858 1.00 57.88 88 GLY A O 1
ATOM 659 N N . ASP A 1 89 ? 7.666 -15.756 -10.735 1.00 62.69 89 ASP A N 1
ATOM 660 C CA . ASP A 1 89 ? 6.726 -16.728 -10.172 1.00 62.69 89 ASP A CA 1
ATOM 661 C C . ASP A 1 89 ? 5.505 -15.959 -9.633 1.00 62.69 89 ASP A C 1
ATOM 663 O O . ASP A 1 89 ? 5.654 -15.175 -8.687 1.00 62.69 89 ASP A O 1
ATOM 667 N N . PRO A 1 90 ? 4.305 -16.117 -10.222 1.00 62.72 90 PRO A N 1
ATOM 668 C CA . PRO A 1 90 ? 3.080 -15.500 -9.718 1.00 62.72 90 PRO A CA 1
ATOM 669 C C . PRO A 1 90 ? 2.807 -15.832 -8.245 1.00 62.72 90 PRO A C 1
ATOM 671 O O . PRO A 1 90 ? 2.288 -14.982 -7.514 1.00 62.72 90 PRO A O 1
ATOM 674 N N . ASP A 1 91 ? 3.217 -17.019 -7.788 1.00 67.44 91 ASP A N 1
ATOM 675 C CA . ASP A 1 91 ? 3.033 -17.454 -6.403 1.00 67.44 91 ASP A CA 1
ATOM 676 C C . ASP A 1 91 ? 3.920 -16.649 -5.435 1.00 67.44 91 ASP A C 1
ATOM 678 O O . ASP A 1 91 ? 3.553 -16.428 -4.273 1.00 67.44 91 ASP A O 1
ATOM 682 N N . ALA A 1 92 ? 5.037 -16.089 -5.918 1.00 74.31 92 ALA A N 1
ATOM 683 C CA . ALA A 1 92 ? 5.895 -15.215 -5.123 1.00 74.31 92 ALA A CA 1
ATOM 684 C C . ALA A 1 92 ? 5.211 -13.880 -4.774 1.00 74.31 92 ALA A C 1
ATOM 686 O O . ALA A 1 92 ? 5.438 -13.348 -3.685 1.00 74.31 92 ALA A O 1
ATOM 687 N N . VAL A 1 93 ? 4.336 -13.353 -5.642 1.00 77.50 93 VAL A N 1
ATOM 688 C CA . VAL A 1 93 ? 3.620 -12.086 -5.393 1.00 77.50 93 VAL A CA 1
ATOM 689 C C . VAL A 1 93 ? 2.627 -12.239 -4.244 1.00 77.50 93 VAL A C 1
ATOM 691 O O . VAL A 1 93 ? 2.609 -11.408 -3.335 1.00 77.50 93 VAL A O 1
ATOM 694 N N . GLY A 1 94 ? 1.831 -13.312 -4.249 1.00 82.12 94 GLY A N 1
ATOM 695 C CA . GLY A 1 94 ? 0.868 -13.584 -3.179 1.00 82.12 94 GLY A CA 1
ATOM 696 C C . GLY A 1 94 ? 1.556 -13.729 -1.821 1.00 82.12 94 GLY A C 1
ATOM 697 O O . GLY A 1 94 ? 1.158 -13.090 -0.844 1.00 82.12 94 GLY A O 1
ATOM 698 N N . HIS A 1 95 ? 2.656 -14.486 -1.783 1.00 84.19 95 HIS A N 1
ATOM 699 C CA . HIS A 1 95 ? 3.448 -14.665 -0.569 1.00 84.19 95 HIS A CA 1
ATOM 700 C C . HIS A 1 95 ? 4.036 -13.346 -0.040 1.00 84.19 95 HIS A C 1
ATOM 702 O O . HIS A 1 95 ? 3.966 -13.074 1.160 1.00 84.19 95 HIS A O 1
ATOM 708 N N . GLN A 1 96 ? 4.591 -12.506 -0.919 1.00 85.19 96 GLN A N 1
ATOM 709 C CA . GLN A 1 96 ? 5.161 -11.210 -0.538 1.00 85.19 96 GLN A CA 1
ATOM 710 C C . GLN A 1 96 ? 4.095 -10.243 -0.010 1.00 85.19 96 GLN A C 1
ATOM 712 O O . GLN A 1 96 ? 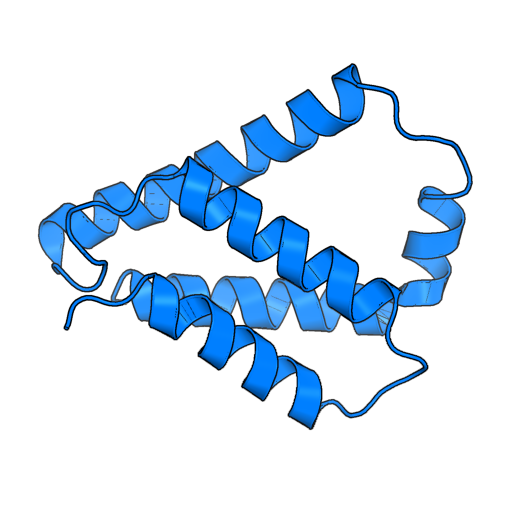4.326 -9.571 0.998 1.00 85.19 96 GLN A O 1
ATOM 717 N N . VAL A 1 97 ? 2.915 -10.203 -0.640 1.00 90.44 97 VAL A N 1
ATOM 718 C CA . VAL A 1 97 ? 1.779 -9.405 -0.157 1.00 90.44 97 VAL A CA 1
ATOM 719 C C . VAL A 1 97 ? 1.354 -9.867 1.234 1.00 90.44 97 VAL A C 1
ATOM 721 O O . VAL A 1 97 ? 1.213 -9.040 2.133 1.00 90.44 97 VAL A O 1
ATOM 724 N N . ASP A 1 98 ? 1.203 -11.172 1.457 1.00 90.38 98 ASP A N 1
ATOM 725 C CA . ASP A 1 98 ? 0.834 -11.679 2.779 1.00 90.38 98 ASP A CA 1
ATOM 726 C C . ASP A 1 98 ? 1.899 -11.378 3.837 1.00 90.38 98 ASP A C 1
ATOM 728 O O . ASP A 1 98 ? 1.554 -10.990 4.955 1.00 90.38 98 ASP A O 1
ATOM 732 N N . LEU A 1 99 ? 3.187 -11.502 3.500 1.00 88.25 99 LEU A N 1
ATOM 733 C CA . LEU A 1 99 ? 4.278 -11.152 4.409 1.00 88.25 99 LEU A CA 1
ATOM 734 C C . LEU A 1 99 ? 4.226 -9.671 4.804 1.00 88.25 99 LEU A C 1
ATOM 736 O O . LEU A 1 99 ? 4.348 -9.344 5.983 1.00 88.25 99 LEU A O 1
ATOM 740 N N . ALA A 1 100 ? 3.993 -8.788 3.835 1.00 89.44 100 ALA A N 1
ATOM 741 C CA . ALA A 1 100 ? 3.853 -7.361 4.080 1.00 89.44 100 ALA A CA 1
ATOM 742 C C . ALA A 1 100 ? 2.661 -7.025 4.984 1.00 89.44 100 ALA A C 1
ATOM 744 O O . ALA A 1 100 ? 2.776 -6.195 5.882 1.00 89.44 100 ALA A O 1
ATOM 745 N N . LEU A 1 101 ? 1.524 -7.691 4.782 1.00 92.56 101 LEU A N 1
ATOM 746 C CA . LEU A 1 101 ? 0.318 -7.451 5.573 1.00 92.56 101 LEU A CA 1
ATOM 747 C C . LEU A 1 101 ? 0.408 -8.012 6.990 1.00 92.56 101 LEU A C 1
ATOM 749 O O . LEU A 1 101 ? -0.218 -7.460 7.892 1.00 92.56 101 LEU A O 1
ATOM 753 N N . ARG A 1 102 ? 1.203 -9.064 7.223 1.00 91.38 102 ARG A N 1
ATOM 754 C CA . ARG A 1 102 ? 1.449 -9.583 8.581 1.00 91.38 102 ARG A CA 1
ATOM 755 C C . ARG A 1 102 ? 2.048 -8.526 9.505 1.00 91.38 102 ARG A C 1
ATOM 757 O O . ARG A 1 102 ? 1.724 -8.532 10.684 1.00 91.38 102 ARG A O 1
ATOM 764 N N . GLY A 1 103 ? 2.877 -7.622 8.979 1.00 86.75 103 GLY A N 1
ATOM 765 C CA . GLY A 1 103 ? 3.430 -6.504 9.749 1.00 86.75 103 GLY A CA 1
ATOM 766 C C . GLY A 1 103 ? 2.406 -5.422 10.107 1.00 86.75 103 GLY A C 1
ATOM 767 O O . GLY A 1 103 ? 2.664 -4.624 10.998 1.00 86.75 103 GLY A O 1
ATOM 768 N N . LEU A 1 104 ? 1.250 -5.399 9.434 1.00 92.06 104 LEU A N 1
ATOM 769 C CA . LEU A 1 104 ? 0.199 -4.393 9.614 1.00 92.06 104 LEU A CA 1
ATOM 770 C C . LEU A 1 104 ? -1.013 -4.924 10.388 1.00 92.06 104 LEU A C 1
ATOM 772 O O . LEU A 1 104 ? -1.817 -4.140 10.889 1.00 92.06 104 LEU A O 1
ATOM 776 N N . ALA A 1 105 ? -1.189 -6.242 10.437 1.00 93.12 105 ALA A N 1
ATOM 777 C CA . ALA A 1 105 ? -2.341 -6.875 11.060 1.00 93.12 105 ALA A CA 1
ATOM 778 C C . ALA A 1 105 ? -2.308 -6.737 12.588 1.00 93.12 105 ALA A C 1
ATOM 780 O O . ALA A 1 105 ? -1.256 -6.854 13.217 1.00 93.12 105 ALA A O 1
ATOM 781 N N . ALA A 1 106 ? -3.483 -6.542 13.188 1.00 86.19 106 ALA A N 1
ATOM 782 C CA . ALA A 1 106 ? -3.643 -6.714 14.627 1.00 86.19 106 ALA A CA 1
ATOM 783 C C . ALA A 1 106 ? -3.319 -8.168 15.022 1.00 86.19 106 ALA A C 1
ATOM 785 O O . ALA A 1 106 ? -3.596 -9.098 14.258 1.00 86.19 106 ALA A O 1
ATOM 786 N N . ARG A 1 107 ? -2.707 -8.347 16.198 1.00 78.12 107 ARG A N 1
ATOM 787 C CA . ARG A 1 107 ? -2.398 -9.670 16.760 1.00 78.12 107 ARG A CA 1
ATOM 788 C C . ARG A 1 107 ? -3.646 -10.404 17.230 1.00 78.12 107 ARG A C 1
ATOM 790 O O . ARG A 1 107 ? -4.552 -9.725 17.763 1.00 78.12 107 ARG A O 1
#

InterPro domains:
  IPR036271 Tetracyclin repressor-like, C-terminal domain superfamily [SSF48498] (3-106)